Protein AF-A0A932KFH1-F1 (afdb_monomer)

Radius of gyration: 17.83 Å; Cα contacts (8 Å, |Δi|>4): 98; chains: 1; bounding box: 40×26×57 Å

Nearest PDB structures (foldseek):
  6wm4-assembly1_1  TM=3.499E-01  e=3.433E+00  Homo sapiens
  6wm3-assembly1_3  TM=3.187E-01  e=2.826E+00  Homo sapiens
  8to0-assembly1_C  TM=3.642E-01  e=6.779E+00  Mus musculus
  6jx6-assembly1_A  TM=3.052E-01  e=6.151E+00  Homo sapiens

Secondary structure (DSSP, 8-state):
-HHHHHHHHHHHHHHHHHHHHHHHHHHHHHHHHHHHH-TTS-PPPHHHHHHHHTTS-HHHHHHHHHHHS---HHHHHHHHHHHHHHHIIIIITT-SHHHHHHTTSHHHHHHHHHHHHHHHT---TTSSSHHHHIIIIITTS---

pLDDT: mean 75.02, std 14.37, range [33.5, 91.25]

Structure (mmCIF, N/CA/C/O backbone):
data_AF-A0A932KFH1-F1
#
_entry.id   AF-A0A932KFH1-F1
#
loop_
_atom_site.group_PDB
_atom_site.id
_atom_site.type_symbol
_atom_site.label_atom_id
_atom_site.label_alt_id
_atom_site.label_comp_id
_atom_site.label_asym_id
_atom_site.label_entity_id
_atom_site.label_seq_id
_atom_site.pdbx_PDB_ins_code
_atom_site.Cartn_x
_atom_site.Cartn_y
_atom_site.Cartn_z
_atom_site.occupancy
_atom_site.B_iso_or_equiv
_atom_site.auth_seq_id
_atom_site.auth_comp_id
_atom_site.auth_asym_id
_atom_site.auth_atom_id
_atom_site.pdbx_PDB_model_num
ATOM 1 N N . MET A 1 1 ? 19.194 5.021 -21.184 1.00 59.53 1 MET A N 1
ATOM 2 C CA . MET A 1 1 ? 19.216 3.858 -20.276 1.00 59.53 1 MET A CA 1
ATOM 3 C C . MET A 1 1 ? 19.275 4.288 -18.815 1.00 59.53 1 MET A C 1
ATOM 5 O O . MET A 1 1 ? 18.291 4.067 -18.127 1.00 59.53 1 MET A O 1
ATOM 9 N N . ASP A 1 2 ? 20.322 4.982 -18.345 1.00 77.69 2 ASP A N 1
ATOM 10 C CA . ASP A 1 2 ? 20.390 5.441 -16.936 1.00 77.69 2 ASP A CA 1
ATOM 11 C C . ASP A 1 2 ? 19.207 6.319 -16.511 1.00 77.69 2 ASP A C 1
ATOM 13 O O . ASP A 1 2 ? 18.596 6.087 -15.471 1.00 77.69 2 ASP A O 1
ATOM 17 N N . LYS A 1 3 ? 18.826 7.292 -17.346 1.00 83.94 3 LYS A N 1
ATOM 18 C CA . LYS A 1 3 ? 17.675 8.166 -17.078 1.00 83.94 3 LYS A CA 1
ATOM 19 C C . LYS A 1 3 ? 16.348 7.398 -17.030 1.00 83.94 3 LYS A C 1
ATOM 21 O O . LYS A 1 3 ? 15.490 7.706 -16.210 1.00 83.94 3 LYS A O 1
ATOM 26 N N . ASP A 1 4 ? 16.188 6.385 -17.875 1.00 83.69 4 ASP A N 1
ATOM 27 C CA . ASP A 1 4 ? 14.949 5.606 -17.980 1.00 83.69 4 ASP A CA 1
ATOM 28 C C . ASP A 1 4 ? 14.768 4.709 -16.748 1.00 83.69 4 ASP A C 1
ATOM 30 O O . ASP A 1 4 ? 13.684 4.643 -16.167 1.00 83.69 4 ASP A O 1
ATOM 34 N N . ILE A 1 5 ? 15.857 4.091 -16.282 1.00 85.12 5 ILE A N 1
ATOM 35 C CA . ILE A 1 5 ? 15.880 3.313 -15.037 1.00 85.12 5 ILE A CA 1
ATOM 36 C C . ILE A 1 5 ? 15.633 4.223 -13.826 1.00 85.12 5 ILE A C 1
ATOM 38 O O . ILE A 1 5 ? 14.877 3.854 -12.929 1.00 85.12 5 ILE A O 1
ATOM 42 N N . GLN A 1 6 ? 16.201 5.435 -13.803 1.00 89.12 6 GLN A N 1
ATOM 43 C CA . GLN A 1 6 ? 15.903 6.420 -12.756 1.00 89.12 6 GLN A CA 1
ATOM 44 C C . GLN A 1 6 ? 14.416 6.789 -12.729 1.00 89.12 6 GLN A C 1
ATOM 46 O O . GLN A 1 6 ? 13.826 6.844 -11.654 1.00 89.12 6 GLN A O 1
ATOM 51 N N . MET A 1 7 ? 13.791 6.990 -13.893 1.00 89.44 7 MET A N 1
ATOM 52 C CA . MET A 1 7 ? 12.354 7.263 -13.980 1.00 89.44 7 MET A CA 1
ATOM 53 C C . MET A 1 7 ? 11.511 6.080 -13.493 1.00 89.44 7 MET A C 1
ATOM 55 O O . MET A 1 7 ? 10.542 6.286 -12.763 1.00 89.44 7 MET A O 1
ATOM 59 N N . LEU A 1 8 ? 11.889 4.847 -13.843 1.00 89.19 8 LEU A N 1
ATOM 60 C CA . LEU A 1 8 ? 11.233 3.642 -13.334 1.00 89.19 8 LEU A CA 1
ATOM 61 C C . LEU A 1 8 ? 11.326 3.551 -11.807 1.00 89.19 8 LEU A C 1
ATOM 63 O O . LEU A 1 8 ? 10.313 3.336 -11.143 1.00 89.19 8 LEU A O 1
ATOM 67 N N . ASN A 1 9 ? 12.521 3.759 -11.253 1.00 89.50 9 ASN A N 1
ATOM 68 C CA . ASN A 1 9 ? 12.751 3.732 -9.811 1.00 89.50 9 ASN A CA 1
ATOM 69 C C . ASN A 1 9 ? 12.006 4.858 -9.089 1.00 89.50 9 ASN A C 1
ATOM 71 O O . ASN A 1 9 ? 11.464 4.624 -8.013 1.00 89.50 9 ASN A O 1
ATOM 75 N N . ALA A 1 10 ? 11.933 6.053 -9.677 1.00 91.06 10 ALA A N 1
ATOM 76 C CA . ALA A 1 10 ? 11.178 7.169 -9.118 1.00 91.06 10 ALA A CA 1
ATOM 77 C C . ALA A 1 10 ? 9.675 6.856 -9.050 1.00 91.06 10 ALA A C 1
ATOM 79 O O . ALA A 1 10 ? 9.044 7.068 -8.017 1.00 91.06 10 ALA A O 1
ATOM 80 N N . GLU A 1 11 ? 9.102 6.300 -10.120 1.00 89.94 11 GLU A N 1
ATOM 81 C CA . GLU A 1 11 ? 7.684 5.923 -10.151 1.00 89.94 11 GLU A CA 1
ATOM 82 C C . GLU A 1 11 ? 7.378 4.756 -9.208 1.00 89.94 11 GLU A C 1
ATOM 84 O O . GLU A 1 11 ? 6.357 4.770 -8.518 1.00 89.94 11 GLU A O 1
ATOM 89 N N . PHE A 1 12 ? 8.269 3.765 -9.131 1.00 90.12 12 PHE A N 1
ATOM 90 C CA . PHE A 1 12 ? 8.141 2.671 -8.174 1.00 90.12 12 PHE A CA 1
ATOM 91 C C . PHE A 1 12 ? 8.244 3.167 -6.728 1.00 90.12 12 PHE A C 1
ATOM 93 O O . PHE A 1 12 ? 7.393 2.834 -5.906 1.00 90.12 12 PHE A O 1
ATOM 100 N N . GLY A 1 13 ? 9.234 4.011 -6.429 1.00 88.88 13 GLY A N 1
ATOM 101 C CA . GLY A 1 13 ? 9.420 4.623 -5.116 1.00 88.88 13 GLY A CA 1
ATOM 102 C C . GLY A 1 13 ? 8.210 5.447 -4.686 1.00 88.88 13 GLY A C 1
ATOM 103 O O . GLY A 1 13 ? 7.758 5.311 -3.554 1.00 88.88 13 GLY A O 1
ATOM 104 N N . ALA A 1 14 ? 7.616 6.219 -5.600 1.00 87.56 14 ALA A N 1
ATOM 105 C CA . ALA A 1 14 ? 6.372 6.938 -5.335 1.00 87.56 14 ALA A CA 1
ATOM 106 C C . ALA A 1 14 ? 5.209 5.983 -5.007 1.00 87.56 14 ALA A C 1
ATOM 108 O O . ALA A 1 14 ? 4.457 6.227 -4.070 1.00 87.56 14 ALA A O 1
ATOM 109 N N . ALA A 1 15 ? 5.080 4.865 -5.728 1.00 86.19 15 ALA A N 1
ATOM 110 C CA . ALA A 1 15 ? 4.044 3.867 -5.458 1.00 86.19 15 ALA A CA 1
ATOM 111 C C . ALA A 1 15 ? 4.213 3.186 -4.087 1.00 86.19 15 ALA A C 1
ATOM 113 O O . ALA A 1 15 ? 3.231 2.935 -3.389 1.00 86.19 15 ALA A O 1
ATOM 114 N N . VAL A 1 16 ? 5.458 2.883 -3.703 1.00 86.94 16 VAL A N 1
ATOM 115 C CA . VAL A 1 16 ? 5.791 2.321 -2.385 1.00 86.94 16 VAL A CA 1
ATOM 116 C C . VAL A 1 16 ? 5.546 3.348 -1.282 1.00 86.94 16 VAL A C 1
ATOM 118 O O . VAL A 1 16 ? 4.984 3.001 -0.247 1.00 86.94 16 VAL A O 1
ATOM 121 N N . TYR A 1 17 ? 5.902 4.612 -1.512 1.00 86.38 17 TYR A N 1
ATOM 122 C CA . TYR A 1 17 ? 5.627 5.700 -0.578 1.00 86.38 17 TYR A CA 1
ATOM 123 C C . TY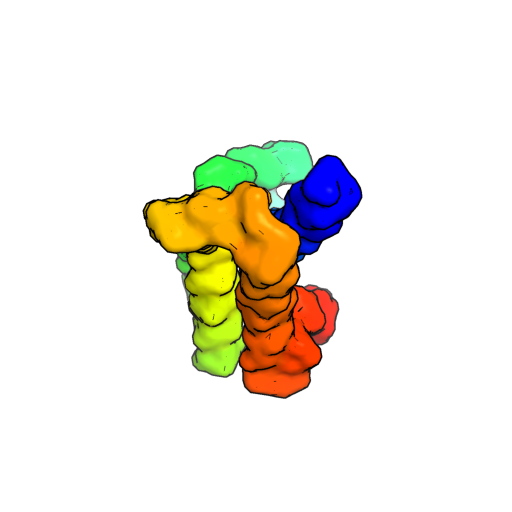R A 1 17 ? 4.128 5.846 -0.302 1.00 86.38 17 TYR A C 1
ATOM 125 O O . TYR A 1 17 ? 3.731 5.876 0.861 1.00 86.38 17 TYR A O 1
ATOM 133 N N . ASP A 1 18 ? 3.285 5.847 -1.342 1.00 83.06 18 ASP A N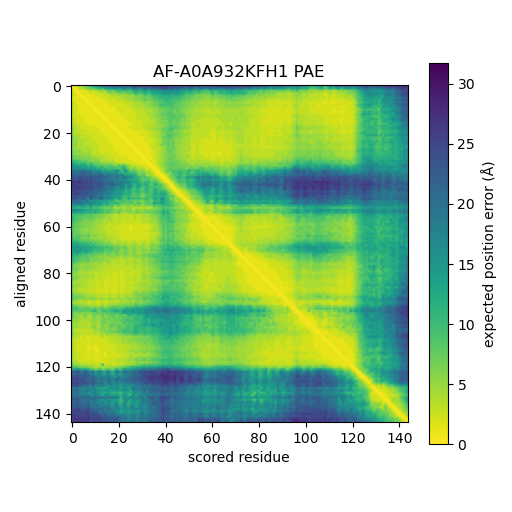 1
ATOM 134 C CA . ASP A 1 18 ? 1.830 5.921 -1.169 1.00 83.06 18 ASP A CA 1
ATOM 135 C C . ASP A 1 18 ? 1.329 4.775 -0.262 1.00 83.06 18 ASP A C 1
ATOM 137 O O . ASP A 1 18 ? 0.464 4.966 0.595 1.00 83.06 18 ASP A O 1
ATOM 141 N N . ALA A 1 19 ? 1.877 3.566 -0.439 1.00 82.56 19 ALA A N 1
ATOM 142 C CA . ALA A 1 19 ? 1.506 2.400 0.357 1.00 82.56 19 ALA A CA 1
ATOM 143 C C . ALA A 1 19 ? 1.960 2.518 1.819 1.00 82.56 19 ALA A C 1
ATOM 145 O O . ALA A 1 19 ? 1.220 2.129 2.722 1.00 82.56 19 ALA A O 1
ATOM 146 N N . GLN A 1 20 ? 3.140 3.092 2.057 1.00 84.00 20 GLN A N 1
ATOM 147 C CA . GLN A 1 20 ? 3.639 3.355 3.405 1.00 84.00 20 GLN A CA 1
ATOM 148 C C . GLN A 1 20 ? 2.780 4.401 4.127 1.00 84.00 20 GLN A C 1
ATOM 150 O O . GLN A 1 20 ? 2.478 4.248 5.307 1.00 84.00 20 GLN A O 1
ATOM 155 N N . VAL A 1 21 ? 2.346 5.450 3.420 1.00 84.56 21 VAL A N 1
ATOM 156 C CA . VAL A 1 21 ? 1.446 6.474 3.976 1.00 84.56 21 VAL A CA 1
ATOM 157 C C . VAL A 1 21 ? 0.126 5.851 4.436 1.00 84.56 21 VAL A C 1
ATOM 159 O O . VAL A 1 21 ? -0.381 6.206 5.501 1.00 84.56 21 VAL A O 1
ATOM 162 N N . LEU A 1 22 ? -0.418 4.899 3.673 1.00 81.56 22 LEU A N 1
ATOM 163 C CA . LEU A 1 22 ? -1.609 4.140 4.062 1.00 81.56 22 LEU A CA 1
ATOM 164 C C . LEU A 1 22 ? -1.388 3.331 5.349 1.00 81.56 22 LEU A C 1
ATOM 166 O O . LEU A 1 22 ? -2.239 3.374 6.237 1.00 81.56 22 LEU A O 1
ATOM 170 N N . GLU A 1 23 ? -0.265 2.617 5.455 1.00 83.94 23 GLU A N 1
ATOM 171 C CA . GLU A 1 23 ? 0.103 1.854 6.658 1.00 83.94 23 GLU A CA 1
ATOM 172 C C . GLU A 1 23 ? 0.166 2.771 7.884 1.00 83.94 23 GLU A C 1
ATOM 174 O O . GLU A 1 23 ? -0.616 2.594 8.818 1.00 83.94 23 GLU A O 1
ATOM 179 N N . LEU A 1 24 ? 0.972 3.834 7.812 1.00 83.88 24 LEU A N 1
ATOM 180 C CA . LEU A 1 24 ? 1.128 4.820 8.886 1.00 83.88 24 LEU A CA 1
ATOM 181 C C . LEU A 1 24 ? -0.199 5.486 9.281 1.00 83.88 24 LEU A C 1
ATOM 183 O O . LEU A 1 24 ? -0.450 5.737 10.460 1.00 83.88 24 LEU A O 1
ATOM 187 N N . SER A 1 25 ? -1.076 5.758 8.311 1.00 83.56 25 SER A N 1
ATOM 188 C CA . SER A 1 25 ? -2.393 6.349 8.583 1.00 83.56 25 SER A CA 1
ATOM 189 C C . SER A 1 25 ? -3.276 5.409 9.404 1.00 83.56 25 SER A C 1
ATOM 191 O O . SER A 1 25 ? -3.961 5.852 10.326 1.00 83.56 25 SER A O 1
ATOM 193 N N . ILE A 1 26 ? -3.263 4.107 9.102 1.00 84.69 26 ILE A N 1
ATOM 194 C CA . ILE A 1 26 ? -4.040 3.117 9.858 1.00 84.69 26 ILE A CA 1
ATOM 195 C C . ILE A 1 26 ? -3.445 2.919 11.253 1.00 84.69 26 ILE A C 1
ATOM 197 O O . ILE A 1 26 ? -4.204 2.847 12.218 1.00 84.69 26 ILE A O 1
ATOM 201 N N . GLU A 1 27 ? -2.118 2.876 11.385 1.00 84.19 27 GLU A N 1
ATOM 202 C CA . GLU A 1 27 ? -1.444 2.805 12.689 1.00 84.19 27 GLU A CA 1
ATOM 203 C C . GLU A 1 27 ? -1.831 3.979 13.589 1.00 84.19 27 GLU A C 1
ATOM 205 O O . GLU A 1 27 ? -2.176 3.783 14.758 1.00 84.19 27 GLU A O 1
ATOM 210 N N . LEU A 1 28 ? -1.845 5.193 13.033 1.00 82.19 28 LEU A N 1
ATOM 211 C CA . LEU A 1 28 ? -2.264 6.388 13.754 1.00 82.19 28 LEU A CA 1
ATOM 212 C C . LEU A 1 28 ? -3.721 6.277 14.219 1.00 82.19 28 LEU A C 1
ATOM 214 O O . LEU A 1 28 ? -4.009 6.527 15.387 1.00 82.19 28 LEU A O 1
ATOM 218 N N . ILE A 1 29 ? -4.636 5.860 13.338 1.00 83.62 29 ILE A N 1
ATOM 219 C CA . ILE A 1 29 ? -6.054 5.687 13.688 1.00 83.62 29 ILE A CA 1
ATOM 220 C C . ILE A 1 29 ? -6.218 4.639 14.794 1.00 83.62 29 ILE A C 1
ATOM 222 O O . ILE A 1 29 ? -6.920 4.885 15.772 1.00 83.62 29 ILE A O 1
ATOM 226 N N . LEU A 1 30 ? -5.557 3.485 1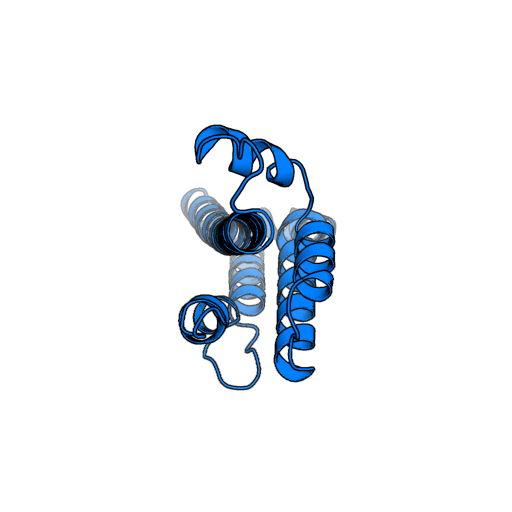4.673 1.00 81.69 30 LEU A N 1
ATOM 227 C CA . LEU A 1 30 ? -5.596 2.428 15.685 1.00 81.69 30 LEU A CA 1
ATOM 228 C C . LEU A 1 30 ? -5.084 2.922 17.040 1.00 81.69 30 LEU A C 1
ATOM 230 O O . LEU A 1 30 ? -5.708 2.634 18.062 1.00 81.69 30 LEU A O 1
ATOM 234 N N . SER A 1 31 ? -4.001 3.698 17.036 1.00 78.44 31 SER A N 1
ATOM 235 C CA . SER A 1 31 ? -3.411 4.284 18.243 1.00 78.44 31 SER A CA 1
ATOM 236 C C . SER A 1 31 ? -4.352 5.295 18.904 1.00 78.44 31 SER A C 1
ATOM 238 O O . SER A 1 31 ? -4.537 5.281 20.121 1.00 78.44 31 SER A O 1
ATOM 240 N N . LEU A 1 32 ? -5.005 6.148 18.108 1.00 78.44 32 LEU A N 1
ATOM 241 C CA . LEU A 1 32 ? -6.001 7.095 18.611 1.00 78.44 32 LEU A CA 1
ATOM 242 C C . LEU A 1 32 ? -7.213 6.375 19.213 1.00 78.44 32 LEU A C 1
ATOM 244 O O . LEU A 1 32 ? -7.651 6.756 20.295 1.00 78.44 32 LEU A O 1
ATOM 248 N N . LEU A 1 33 ? -7.708 5.321 18.553 1.00 80.31 33 LEU A N 1
ATOM 249 C CA . LEU A 1 33 ? -8.832 4.513 19.036 1.00 80.31 33 LEU A CA 1
ATOM 250 C C . LEU A 1 33 ? -8.522 3.812 20.361 1.00 80.31 33 LEU A C 1
ATOM 252 O O . LEU A 1 33 ? -9.370 3.774 21.247 1.00 80.31 33 LEU A O 1
ATOM 256 N N . ASP A 1 34 ? -7.315 3.271 20.530 1.00 77.62 34 ASP A N 1
ATOM 257 C CA . ASP A 1 34 ? -6.936 2.651 21.804 1.00 77.62 34 ASP A CA 1
ATOM 258 C C . ASP A 1 34 ? -6.916 3.662 22.945 1.00 77.62 34 ASP A C 1
ATOM 260 O O . ASP A 1 34 ? -7.381 3.354 24.042 1.00 77.62 34 ASP A O 1
ATOM 264 N N . LYS A 1 35 ? -6.439 4.884 22.683 1.00 71.12 35 LYS A N 1
ATOM 265 C CA . LYS A 1 35 ? -6.444 5.958 23.678 1.00 71.12 35 LYS A CA 1
ATOM 266 C C . LYS A 1 35 ? -7.865 6.358 24.088 1.00 71.12 35 LYS A C 1
ATOM 268 O O . LYS A 1 35 ? -8.092 6.614 25.268 1.00 71.12 35 LYS A O 1
ATOM 273 N N . THR A 1 36 ? -8.818 6.415 23.155 1.00 71.06 36 THR A N 1
ATOM 274 C CA . THR A 1 36 ? -10.224 6.712 23.484 1.00 71.06 36 THR A CA 1
ATOM 275 C C . THR A 1 36 ? -10.920 5.556 24.195 1.00 71.06 36 THR A C 1
ATOM 277 O O . THR A 1 36 ? -11.701 5.801 25.110 1.00 71.06 36 THR A O 1
ATOM 280 N N . ILE A 1 37 ? -10.636 4.306 23.819 1.00 70.88 37 ILE A N 1
ATOM 281 C CA . ILE A 1 37 ? -11.259 3.120 24.429 1.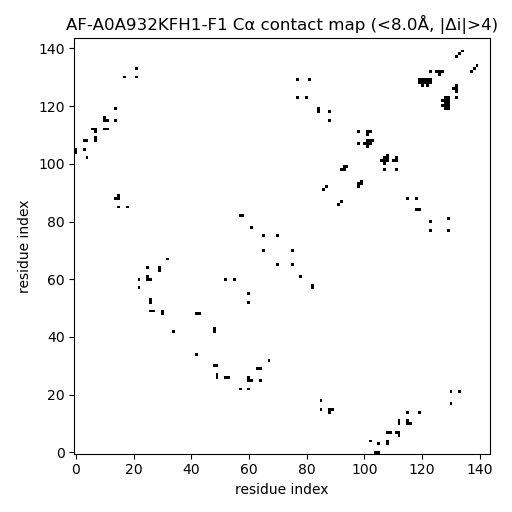00 70.88 37 ILE A CA 1
ATOM 282 C C . ILE A 1 37 ? -10.678 2.833 25.824 1.00 70.88 37 ILE A C 1
ATOM 284 O O . ILE A 1 37 ? -11.389 2.329 26.693 1.00 70.88 37 ILE A O 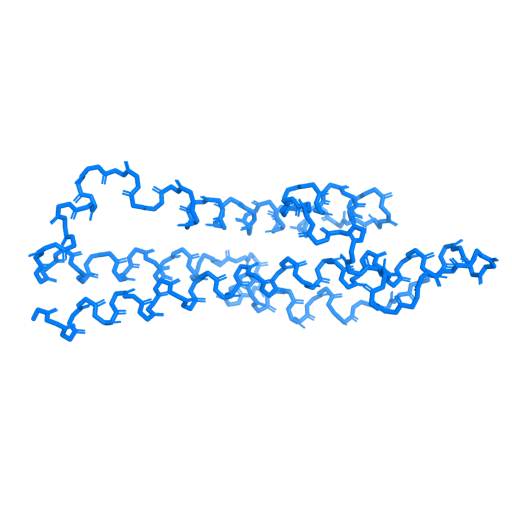1
ATOM 288 N N . ARG A 1 38 ? -9.400 3.155 26.064 1.00 67.44 38 ARG A N 1
ATOM 289 C CA . ARG A 1 38 ? -8.687 2.859 27.318 1.00 67.44 38 ARG A CA 1
ATOM 290 C C . ARG A 1 38 ? -8.036 4.109 27.924 1.00 67.44 38 ARG A C 1
ATOM 292 O O . ARG A 1 38 ? -6.814 4.170 28.049 1.00 67.44 38 ARG A O 1
ATOM 299 N N . PRO A 1 39 ? -8.831 5.102 28.357 1.00 61.28 39 PRO A N 1
ATOM 300 C CA . PRO A 1 39 ? -8.309 6.399 28.792 1.00 61.28 39 PRO A CA 1
ATOM 301 C C . PRO A 1 39 ? -7.458 6.341 30.074 1.00 61.28 39 PRO A C 1
ATOM 303 O O . PRO A 1 39 ? -6.668 7.251 30.309 1.00 61.28 39 PRO A O 1
ATOM 306 N N . ASN A 1 40 ? -7.609 5.287 30.887 1.00 59.50 40 ASN A N 1
ATOM 307 C CA . ASN A 1 40 ? -6.946 5.130 32.189 1.00 59.50 40 ASN A CA 1
ATOM 308 C C . ASN A 1 40 ? -5.810 4.094 32.199 1.00 59.50 40 ASN A C 1
ATOM 310 O O . ASN A 1 40 ? -5.172 3.909 33.236 1.00 59.50 40 ASN A O 1
ATOM 314 N N . GLU A 1 41 ? -5.564 3.389 31.091 1.00 61.44 41 GLU A N 1
ATOM 315 C CA . GLU A 1 41 ? -4.354 2.571 30.996 1.00 61.44 41 GLU A CA 1
ATOM 316 C C . GLU A 1 41 ? -3.155 3.500 30.789 1.00 61.44 41 GLU A C 1
ATOM 318 O O . GLU A 1 41 ? -3.280 4.552 30.167 1.00 61.44 41 GLU A O 1
ATOM 323 N N . SER A 1 42 ? -1.992 3.133 31.337 1.00 54.09 42 SER A N 1
ATOM 324 C CA . SER A 1 42 ? -0.711 3.784 31.048 1.00 54.09 42 SER A CA 1
ATOM 325 C C . SER A 1 42 ? -0.409 3.581 29.572 1.00 54.09 42 SER A C 1
ATOM 327 O O . SER A 1 42 ? 0.290 2.647 29.176 1.00 54.09 42 SER A O 1
ATOM 329 N N . VAL A 1 43 ? -0.996 4.422 28.742 1.00 54.41 43 VAL A N 1
ATOM 330 C CA . VAL A 1 43 ? -0.788 4.337 27.324 1.00 54.41 43 VAL A CA 1
ATOM 331 C C . VAL A 1 43 ? 0.654 4.757 27.049 1.00 54.41 43 VAL A C 1
ATOM 333 O O . VAL A 1 43 ? 1.047 5.836 27.509 1.00 54.41 43 VAL A O 1
ATOM 336 N N . PRO A 1 44 ? 1.471 3.940 26.356 1.00 53.97 44 PRO A N 1
ATOM 337 C CA . PRO A 1 44 ? 2.776 4.400 25.919 1.00 53.97 44 PRO A CA 1
ATOM 338 C C . PRO A 1 44 ? 2.604 5.751 25.216 1.00 53.97 44 PRO A C 1
ATOM 340 O O . PRO A 1 44 ? 1.605 5.971 24.524 1.00 53.97 44 PRO A O 1
ATOM 343 N N . GLY A 1 45 ? 3.546 6.678 25.406 1.00 55.12 45 GLY A N 1
ATOM 344 C CA . GLY A 1 45 ? 3.553 7.920 24.628 1.00 55.12 45 GLY A CA 1
ATOM 345 C C . GLY A 1 45 ? 3.490 7.617 23.124 1.00 55.12 45 GLY A C 1
ATOM 346 O O . GLY A 1 45 ? 3.648 6.468 22.717 1.00 55.12 45 GLY A O 1
ATOM 347 N N . ILE A 1 46 ? 3.290 8.633 22.279 1.00 53.38 46 ILE A N 1
ATOM 348 C CA . ILE A 1 46 ? 3.189 8.466 20.810 1.00 53.38 46 ILE A CA 1
ATOM 349 C C . ILE A 1 46 ? 4.272 7.508 20.263 1.00 53.38 46 ILE A C 1
ATOM 351 O O . ILE A 1 46 ? 3.980 6.645 19.441 1.00 53.38 46 ILE A O 1
ATOM 355 N N . GLU A 1 47 ? 5.488 7.586 20.807 1.00 55.22 47 GLU A N 1
ATOM 356 C CA . GLU A 1 47 ? 6.636 6.727 20.489 1.00 55.22 47 GLU A CA 1
ATOM 357 C C . GLU A 1 47 ? 6.420 5.225 20.767 1.00 55.22 47 GLU A C 1
ATOM 359 O O . GLU A 1 47 ? 6.834 4.386 19.971 1.00 55.22 47 GLU A O 1
ATOM 364 N N . GLY A 1 48 ? 5.747 4.858 21.860 1.00 58.41 48 GLY A N 1
ATOM 365 C CA . GLY A 1 48 ? 5.470 3.459 22.203 1.00 58.41 48 GLY A CA 1
ATOM 366 C C . GLY A 1 48 ? 4.172 2.912 21.605 1.00 58.41 48 GLY A C 1
ATOM 367 O O . GLY A 1 48 ? 3.870 1.737 21.774 1.00 58.41 48 GLY A O 1
ATOM 368 N N . PHE A 1 49 ? 3.390 3.749 20.924 1.00 60.56 49 PHE A N 1
ATOM 369 C CA . PHE A 1 49 ? 2.186 3.320 20.217 1.00 60.56 49 PHE A CA 1
ATOM 370 C C . PHE A 1 49 ? 2.481 2.845 18.807 1.00 60.56 49 PHE A C 1
ATOM 372 O O . PHE A 1 49 ? 1.997 1.789 18.397 1.00 60.56 49 PHE A O 1
ATOM 379 N N . PHE A 1 50 ? 3.327 3.594 18.093 1.00 61.16 50 PHE A N 1
ATOM 380 C CA . PHE A 1 50 ? 3.835 3.146 16.804 1.00 61.16 50 PHE A CA 1
ATOM 381 C C . PHE A 1 50 ? 4.538 1.795 16.954 1.00 61.16 50 PHE A C 1
ATOM 383 O O . PHE A 1 50 ? 4.324 0.926 16.123 1.00 61.16 50 PHE A O 1
ATOM 390 N N . SER A 1 51 ? 5.250 1.531 18.056 1.00 64.69 51 SER A N 1
ATOM 391 C CA . SER A 1 51 ? 5.912 0.233 18.260 1.00 64.69 51 SER A CA 1
ATOM 392 C C . SER A 1 51 ? 4.958 -0.968 18.382 1.00 64.69 51 SER A C 1
ATOM 394 O O . SER A 1 51 ? 5.351 -2.082 18.048 1.00 64.69 51 SER A O 1
ATOM 396 N N . VAL A 1 52 ? 3.696 -0.780 18.798 1.00 72.81 52 VAL A N 1
ATOM 397 C CA . VAL A 1 52 ? 2.703 -1.875 18.872 1.00 72.81 52 VAL A CA 1
ATOM 398 C C . VAL A 1 52 ? 2.257 -2.325 17.476 1.00 72.81 52 VAL A C 1
ATOM 400 O O . VAL A 1 52 ? 1.904 -3.495 17.276 1.00 72.81 52 VAL A O 1
ATOM 403 N N . TYR A 1 53 ? 2.262 -1.403 16.511 1.00 77.69 53 TYR A N 1
ATOM 404 C CA . TYR A 1 53 ? 1.727 -1.619 15.168 1.00 77.69 53 TYR A CA 1
ATOM 405 C C . TYR A 1 53 ? 2.783 -1.658 14.060 1.00 77.69 53 TYR A C 1
ATOM 407 O O . TYR A 1 53 ? 2.516 -2.303 13.052 1.00 77.69 53 TYR A O 1
ATOM 415 N N . ALA A 1 54 ? 3.969 -1.085 14.280 1.00 71.00 54 ALA A N 1
ATOM 416 C CA . ALA A 1 54 ? 5.018 -0.876 13.276 1.00 71.00 54 ALA A CA 1
ATOM 417 C C . ALA A 1 54 ? 5.467 -2.157 12.560 1.00 71.00 54 ALA A C 1
ATOM 419 O O . ALA A 1 54 ? 5.785 -2.131 11.375 1.00 71.00 54 ALA A O 1
ATOM 420 N N . ASP A 1 55 ? 5.470 -3.294 13.261 1.00 76.75 55 ASP A N 1
ATOM 421 C CA . ASP A 1 55 ? 5.892 -4.575 12.681 1.00 76.75 55 ASP A CA 1
ATOM 422 C C . ASP A 1 55 ? 4.735 -5.355 12.033 1.00 76.75 55 ASP A C 1
ATOM 424 O O . ASP A 1 55 ? 4.924 -6.463 11.516 1.00 76.75 55 ASP A O 1
ATOM 428 N N . LYS A 1 56 ? 3.504 -4.828 12.070 1.00 80.81 56 LYS A N 1
ATOM 429 C CA . LYS A 1 56 ? 2.340 -5.533 11.533 1.00 80.81 56 LYS A CA 1
ATOM 430 C C . LYS A 1 56 ? 2.178 -5.240 10.042 1.00 80.81 56 LYS A C 1
ATOM 432 O O . LYS A 1 56 ? 2.074 -4.087 9.641 1.00 80.81 56 LYS A O 1
ATOM 437 N N . PRO A 1 57 ? 2.033 -6.270 9.190 1.00 82.69 57 PRO A N 1
ATOM 438 C CA . PRO A 1 57 ? 1.716 -6.050 7.788 1.00 82.69 57 PRO A CA 1
ATOM 439 C C . PRO A 1 57 ? 0.350 -5.366 7.641 1.00 82.69 57 PRO A C 1
ATOM 441 O O . PRO A 1 57 ? -0.587 -5.672 8.382 1.00 82.69 57 PRO A O 1
ATOM 444 N N . LEU A 1 58 ? 0.198 -4.534 6.604 1.00 81.69 58 LEU A N 1
ATOM 445 C CA . LEU A 1 58 ? -1.028 -3.781 6.302 1.00 81.69 58 LEU A CA 1
ATOM 446 C C . LEU A 1 58 ? -2.321 -4.608 6.408 1.00 81.69 58 LEU A C 1
ATOM 448 O O . LEU A 1 58 ? -3.337 -4.123 6.896 1.00 81.69 58 LEU A O 1
ATOM 452 N N . GLY A 1 59 ? -2.301 -5.876 5.988 1.00 83.50 59 GLY A N 1
ATOM 453 C CA . GLY A 1 59 ? -3.470 -6.755 6.085 1.00 83.50 59 GLY A CA 1
ATOM 454 C C . GLY A 1 59 ? -3.925 -7.014 7.526 1.00 83.50 59 GLY A C 1
ATOM 455 O O . GLY A 1 59 ? -5.126 -7.041 7.793 1.00 83.50 59 GLY A O 1
ATOM 456 N N . GLN A 1 60 ? -2.982 -7.152 8.462 1.00 87.44 60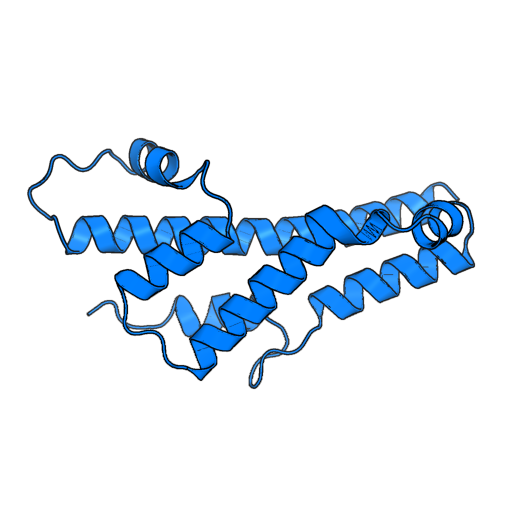 GLN A N 1
ATOM 457 C CA . GLN A 1 60 ? -3.291 -7.271 9.888 1.00 87.44 60 GLN A CA 1
ATOM 458 C C . GLN A 1 60 ? -3.806 -5.945 10.454 1.00 87.44 60 GLN A C 1
ATOM 460 O O . GLN A 1 60 ? -4.788 -5.955 11.191 1.00 87.44 60 GLN A O 1
ATOM 465 N N . LEU A 1 61 ? -3.205 -4.815 10.065 1.00 87.06 61 LEU A N 1
ATOM 466 C CA . LEU A 1 61 ? -3.659 -3.479 10.470 1.00 87.06 61 LEU A CA 1
ATOM 467 C C . LEU A 1 61 ? -5.109 -3.213 10.031 1.00 87.06 61 LEU A C 1
ATOM 469 O O . LEU A 1 61 ? -5.939 -2.801 10.838 1.00 87.06 61 LEU A O 1
ATOM 473 N N . VAL A 1 62 ? -5.453 -3.538 8.781 1.00 84.88 62 VAL A N 1
ATOM 474 C CA . VAL A 1 62 ? -6.831 -3.441 8.266 1.00 84.88 62 VAL A CA 1
ATOM 475 C C . VAL A 1 62 ? -7.785 -4.356 9.038 1.00 84.88 62 VAL A C 1
ATOM 477 O O . VAL A 1 62 ? -8.915 -3.960 9.327 1.00 84.88 62 VAL A O 1
ATOM 480 N N . GLY A 1 63 ? -7.353 -5.573 9.381 1.00 86.69 63 GLY A N 1
ATOM 481 C CA . GLY A 1 63 ? -8.142 -6.500 10.194 1.00 86.69 63 GLY A CA 1
ATOM 482 C C . GLY A 1 63 ? -8.456 -5.936 11.581 1.00 86.69 63 GLY A C 1
ATOM 483 O O . GLY A 1 63 ? -9.614 -5.945 11.994 1.00 86.69 63 GLY A O 1
ATOM 484 N N . LEU A 1 64 ? -7.448 -5.382 12.259 1.00 86.25 64 LEU A N 1
ATOM 485 C CA . LEU A 1 64 ? -7.604 -4.724 13.559 1.00 86.25 64 LEU A CA 1
ATOM 486 C C . LEU A 1 64 ? -8.524 -3.504 13.470 1.00 86.25 64 LEU A C 1
ATOM 488 O O . LEU A 1 64 ? -9.386 -3.320 14.326 1.00 86.25 64 LEU A O 1
ATOM 492 N N . LEU A 1 65 ? -8.396 -2.701 12.412 1.00 85.12 65 LEU A N 1
ATOM 493 C CA . LEU A 1 65 ? -9.240 -1.525 12.212 1.00 85.12 65 LEU A CA 1
ATOM 494 C C . LEU A 1 65 ? -10.716 -1.925 12.092 1.00 85.12 65 LEU A C 1
ATOM 496 O O . LEU A 1 65 ? -11.562 -1.377 12.793 1.00 85.12 65 LEU A O 1
ATOM 500 N N . LYS A 1 66 ? -11.019 -2.946 11.280 1.00 83.75 66 LYS A N 1
ATOM 501 C CA . LYS A 1 66 ? -12.383 -3.475 11.107 1.00 83.75 66 LYS A CA 1
ATOM 502 C C . LYS A 1 66 ? -12.990 -4.059 12.388 1.00 83.75 66 LYS A C 1
ATOM 504 O O . LYS A 1 66 ? -14.207 -4.139 12.485 1.00 83.75 66 LYS A O 1
ATOM 509 N N . GLN A 1 67 ? -12.170 -4.470 13.357 1.00 85.31 67 GLN A N 1
ATOM 510 C CA . GLN A 1 67 ? -12.647 -4.936 14.665 1.00 85.31 67 GLN A CA 1
ATOM 511 C C . GLN A 1 67 ? -12.997 -3.784 15.617 1.00 85.31 67 GLN A C 1
ATOM 513 O O . GLN A 1 67 ? -13.770 -3.988 16.549 1.00 85.31 67 GLN A O 1
ATOM 518 N N . ARG A 1 68 ? -12.422 -2.591 15.412 1.00 81.31 68 ARG A N 1
ATOM 519 C CA . ARG A 1 68 ? -12.573 -1.439 16.318 1.00 81.31 68 ARG A CA 1
ATOM 520 C C . ARG A 1 68 ? -13.585 -0.409 15.844 1.00 81.31 68 ARG A C 1
ATOM 522 O O . ARG A 1 68 ? -14.145 0.303 16.670 1.00 81.31 68 ARG A O 1
ATOM 529 N N . ILE A 1 69 ? -13.814 -0.320 14.537 1.00 80.75 69 ILE A N 1
ATOM 530 C CA . ILE A 1 69 ? -14.773 0.617 13.950 1.00 80.75 69 ILE A CA 1
ATOM 531 C C . ILE A 1 69 ? -15.749 -0.098 13.023 1.00 80.75 69 ILE A C 1
ATOM 533 O O . ILE A 1 69 ? -15.404 -1.059 12.337 1.00 80.75 69 ILE A O 1
ATOM 537 N N . SER A 1 70 ? -16.975 0.422 12.958 1.00 79.75 70 SER A N 1
ATOM 538 C CA . SER A 1 70 ? -17.940 0.011 11.942 1.00 79.75 70 SER A CA 1
ATOM 539 C C . SER A 1 70 ? -17.526 0.599 10.594 1.00 79.75 70 SER A C 1
ATOM 541 O O . SER A 1 70 ? -17.791 1.764 10.307 1.00 79.75 70 SER A O 1
ATOM 543 N N . VAL A 1 71 ? -16.877 -0.210 9.761 1.00 75.38 71 VAL A N 1
ATOM 544 C CA . VAL A 1 71 ? -16.501 0.162 8.391 1.00 75.38 71 VAL A CA 1
ATOM 545 C C . VAL A 1 71 ? -17.660 -0.178 7.454 1.00 75.38 71 VAL A C 1
ATOM 547 O O . VAL A 1 71 ? -18.138 -1.309 7.467 1.00 75.38 71 VAL A O 1
ATOM 550 N N . LYS A 1 72 ? -18.119 0.776 6.634 1.00 79.38 72 LYS A N 1
ATOM 551 C CA . LYS A 1 72 ? -19.141 0.497 5.609 1.00 79.38 72 LYS A CA 1
ATOM 552 C C . LYS A 1 72 ? -18.597 -0.501 4.586 1.00 79.38 72 LYS A C 1
ATOM 554 O O . LYS A 1 72 ? -17.404 -0.483 4.290 1.00 79.38 72 LYS A O 1
ATOM 559 N N . ASP A 1 73 ? -19.465 -1.303 3.974 1.00 74.38 73 ASP A N 1
ATOM 560 C CA . ASP A 1 73 ? -19.049 -2.301 2.975 1.00 74.38 73 ASP A CA 1
ATOM 561 C C . ASP A 1 73 ? -18.270 -1.688 1.805 1.00 74.38 73 ASP A C 1
ATOM 563 O O . ASP A 1 73 ? -17.283 -2.263 1.343 1.00 74.38 73 ASP A O 1
ATOM 567 N N . SER A 1 74 ? -18.665 -0.484 1.369 1.00 74.31 74 SER A N 1
ATOM 568 C CA . SER A 1 74 ? -17.923 0.289 0.371 1.00 74.31 74 SER A CA 1
ATOM 569 C C . SER A 1 74 ? -16.478 0.498 0.808 1.00 74.31 74 SER A C 1
ATOM 571 O O . SER A 1 74 ? -15.556 0.150 0.083 1.00 74.31 74 SER A O 1
ATOM 573 N N . ASP A 1 75 ? -16.282 0.997 2.020 1.00 75.88 75 ASP A N 1
ATOM 574 C CA . ASP A 1 75 ? -14.991 1.420 2.554 1.00 75.88 75 ASP A CA 1
ATOM 575 C C . ASP A 1 75 ? -14.114 0.186 2.849 1.00 75.88 75 ASP A C 1
ATOM 577 O O . ASP A 1 75 ? -12.905 0.178 2.612 1.00 75.88 75 ASP A O 1
ATOM 581 N N . ALA A 1 76 ? -14.740 -0.911 3.285 1.00 76.94 76 ALA A N 1
ATOM 582 C CA . ALA A 1 76 ? -14.099 -2.196 3.527 1.00 76.94 76 ALA A CA 1
ATOM 583 C C . ALA A 1 76 ? -13.552 -2.837 2.243 1.00 76.94 76 ALA A C 1
ATOM 585 O O . ALA A 1 76 ? -12.495 -3.481 2.296 1.00 76.94 76 ALA A O 1
ATOM 586 N N . GLU A 1 77 ? -14.259 -2.673 1.122 1.00 79.38 77 GLU A N 1
ATOM 587 C CA . GLU A 1 77 ? -13.814 -3.113 -0.200 1.00 79.38 77 GLU A CA 1
ATOM 588 C C . GLU A 1 77 ? -12.695 -2.211 -0.734 1.00 79.38 77 GLU A C 1
ATOM 590 O O . GLU A 1 77 ? -11.725 -2.712 -1.302 1.00 79.38 77 GLU A O 1
ATOM 595 N N . LEU A 1 78 ? -12.743 -0.901 -0.472 1.00 79.06 78 LEU A N 1
ATOM 596 C CA . LEU A 1 78 ? -11.654 0.008 -0.844 1.00 79.06 78 LEU A CA 1
ATOM 597 C C . LEU A 1 78 ? -10.351 -0.312 -0.100 1.00 79.06 78 LEU A C 1
ATOM 599 O O . LEU A 1 78 ? -9.294 -0.388 -0.725 1.00 79.06 78 LEU A O 1
ATOM 603 N N . LEU A 1 79 ? -10.418 -0.599 1.204 1.00 79.31 79 LEU A N 1
ATOM 604 C CA . LEU A 1 79 ? -9.254 -1.055 1.978 1.00 79.31 79 LEU A CA 1
ATOM 605 C C . LEU A 1 79 ? -8.675 -2.366 1.430 1.00 79.31 79 LEU A C 1
ATOM 607 O O . LEU A 1 79 ? -7.459 -2.546 1.383 1.00 79.31 79 LEU A O 1
ATOM 611 N N . LYS A 1 80 ? -9.538 -3.284 0.981 1.00 82.25 80 LYS A N 1
ATOM 612 C CA . LYS A 1 80 ? -9.115 -4.544 0.357 1.00 82.25 80 LYS A CA 1
ATOM 613 C C . LYS A 1 80 ? -8.432 -4.304 -0.991 1.00 82.25 80 LYS A C 1
ATOM 615 O O . LYS A 1 80 ? -7.406 -4.924 -1.267 1.00 82.25 80 LYS A O 1
ATOM 620 N N . GLN A 1 81 ? -8.961 -3.400 -1.815 1.00 82.69 81 GLN A N 1
ATOM 621 C CA . GLN A 1 81 ? -8.334 -3.007 -3.079 1.00 82.69 81 GLN A CA 1
ATOM 622 C C . GLN A 1 81 ? -6.961 -2.372 -2.845 1.00 82.69 81 GLN A C 1
ATOM 624 O O . GLN A 1 81 ? -5.993 -2.781 -3.484 1.00 82.69 81 GLN A O 1
ATOM 629 N N . ALA A 1 82 ? -6.851 -1.457 -1.881 1.00 81.81 82 ALA A N 1
ATOM 630 C CA . ALA A 1 82 ? -5.587 -0.824 -1.518 1.00 81.81 82 ALA A CA 1
ATOM 631 C C . ALA A 1 82 ? -4.554 -1.848 -1.006 1.00 81.81 82 ALA A C 1
ATOM 633 O O . ALA A 1 82 ? -3.408 -1.852 -1.456 1.00 81.81 82 ALA A O 1
ATOM 634 N N . LEU A 1 83 ? -4.971 -2.790 -0.150 1.00 83.31 83 LEU A N 1
ATOM 635 C CA . LEU A 1 83 ? -4.123 -3.893 0.313 1.00 83.31 83 LEU A CA 1
ATOM 636 C C . LEU A 1 83 ? -3.623 -4.764 -0.850 1.00 83.31 83 LEU A C 1
ATOM 638 O O . LEU A 1 83 ? -2.442 -5.107 -0.910 1.00 83.31 83 LEU A O 1
ATOM 642 N N . ASN A 1 84 ? -4.505 -5.112 -1.789 1.00 84.69 84 ASN A N 1
ATOM 643 C CA . ASN A 1 84 ? -4.139 -5.901 -2.963 1.00 84.69 84 ASN A CA 1
ATOM 644 C C . ASN A 1 84 ? -3.172 -5.143 -3.880 1.00 84.69 84 ASN A C 1
ATOM 646 O O . ASN A 1 84 ? -2.197 -5.732 -4.348 1.00 84.69 84 ASN A O 1
ATOM 650 N N . ALA A 1 85 ? -3.401 -3.847 -4.103 1.00 84.44 85 ALA A N 1
ATOM 651 C CA . ALA A 1 85 ? -2.515 -2.988 -4.882 1.00 84.44 85 ALA A CA 1
ATOM 652 C C . ALA A 1 85 ? -1.123 -2.899 -4.239 1.00 84.44 85 ALA A C 1
ATOM 654 O O . ALA A 1 85 ? -0.122 -3.139 -4.916 1.00 84.44 85 ALA A O 1
ATOM 655 N N . ARG A 1 86 ? -1.054 -2.665 -2.922 1.00 84.38 86 ARG A N 1
ATOM 656 C CA . ARG A 1 86 ? 0.195 -2.665 -2.147 1.00 84.38 86 ARG A CA 1
ATOM 657 C C . ARG A 1 86 ? 0.921 -3.998 -2.249 1.00 84.38 86 ARG A C 1
ATOM 659 O O . ARG A 1 86 ? 2.108 -4.028 -2.558 1.00 84.38 86 ARG A O 1
ATOM 666 N N . ASN A 1 87 ? 0.224 -5.110 -2.022 1.00 85.25 87 ASN A N 1
ATOM 667 C CA . ASN A 1 87 ? 0.825 -6.441 -2.109 1.00 85.25 87 ASN A CA 1
ATOM 668 C C . ASN A 1 87 ? 1.333 -6.737 -3.520 1.00 85.25 87 ASN A C 1
ATOM 670 O O . ASN A 1 87 ? 2.422 -7.287 -3.674 1.00 85.25 87 ASN A O 1
ATOM 674 N N . HIS A 1 88 ? 0.586 -6.337 -4.550 1.00 86.75 88 HIS A N 1
ATOM 675 C CA . HIS A 1 88 ? 1.057 -6.451 -5.920 1.00 86.75 88 HIS A CA 1
ATOM 676 C C . HIS A 1 88 ? 2.315 -5.611 -6.146 1.00 86.75 88 HIS A C 1
ATOM 678 O O . HIS A 1 88 ? 3.276 -6.145 -6.678 1.00 86.75 88 HIS A O 1
ATOM 684 N N . LEU A 1 89 ? 2.356 -4.347 -5.719 1.00 85.88 89 LEU A N 1
ATOM 685 C CA . LEU A 1 89 ? 3.518 -3.471 -5.903 1.00 85.88 89 LEU A CA 1
ATOM 686 C C . LEU A 1 89 ? 4.762 -3.988 -5.176 1.00 85.88 89 LEU A C 1
ATOM 688 O O . LEU A 1 89 ? 5.798 -4.181 -5.805 1.00 85.88 89 LEU A O 1
ATOM 692 N N . VAL A 1 90 ? 4.642 -4.257 -3.877 1.00 81.75 90 VAL A N 1
ATOM 693 C CA . VAL A 1 90 ? 5.774 -4.604 -3.005 1.00 81.75 90 VAL A CA 1
ATOM 694 C C . VAL A 1 90 ? 6.265 -6.027 -3.258 1.00 81.75 90 VAL A C 1
ATOM 696 O O . VAL A 1 90 ? 7.466 -6.271 -3.297 1.00 81.75 90 VAL A O 1
ATOM 699 N N . HIS A 1 91 ? 5.345 -6.976 -3.455 1.00 81.19 91 HIS A N 1
ATOM 700 C CA . HIS A 1 91 ? 5.695 -8.397 -3.512 1.00 81.19 91 HIS A CA 1
ATOM 701 C C . HIS A 1 91 ? 5.548 -9.023 -4.885 1.00 81.19 91 HIS A C 1
ATOM 703 O O . HIS A 1 91 ? 6.110 -10.090 -5.091 1.00 81.19 91 HIS A O 1
ATOM 709 N N . GLY A 1 92 ? 4.756 -8.456 -5.792 1.00 82.56 92 GLY A N 1
ATOM 710 C CA . GLY A 1 92 ? 4.367 -9.125 -7.036 1.00 82.56 92 GLY A CA 1
ATOM 711 C C . GLY A 1 92 ? 4.910 -8.481 -8.307 1.00 82.56 92 GLY A C 1
ATOM 712 O O . GLY A 1 92 ? 5.102 -9.181 -9.299 1.00 82.56 92 GLY A O 1
ATOM 713 N N . PHE A 1 93 ? 5.156 -7.169 -8.305 1.00 84.81 93 PHE A N 1
ATOM 714 C CA . PHE A 1 93 ? 5.237 -6.400 -9.540 1.00 84.81 93 PHE A CA 1
ATOM 715 C C . PHE A 1 93 ? 6.425 -6.825 -10.394 1.00 84.81 93 PHE A C 1
ATOM 717 O O . PHE A 1 93 ? 6.242 -7.028 -11.588 1.00 84.81 93 PHE A O 1
ATOM 724 N N . PHE A 1 94 ? 7.592 -7.038 -9.788 1.00 84.00 94 PHE A N 1
ATOM 725 C CA . PHE A 1 94 ? 8.803 -7.484 -10.482 1.00 84.00 94 PHE A CA 1
ATOM 726 C C . PHE A 1 94 ? 9.056 -8.994 -10.394 1.00 84.00 94 PHE A C 1
ATOM 728 O O . PHE A 1 94 ? 10.030 -9.469 -10.957 1.00 84.00 94 PHE A O 1
ATOM 735 N N . LYS A 1 95 ? 8.195 -9.784 -9.734 1.00 82.81 95 LYS A N 1
ATOM 736 C CA . LYS A 1 95 ? 8.426 -11.237 -9.582 1.00 82.81 95 LYS A CA 1
ATOM 737 C C . LYS A 1 95 ? 8.265 -12.045 -10.869 1.00 82.81 95 LYS A C 1
ATOM 739 O O . LYS A 1 95 ? 8.566 -13.232 -10.871 1.00 82.81 95 LYS A O 1
ATOM 744 N N . ARG A 1 96 ? 7.751 -11.444 -11.942 1.00 77.94 96 ARG A N 1
ATOM 745 C CA . ARG A 1 96 ? 7.627 -12.123 -13.231 1.00 77.94 96 ARG A CA 1
ATOM 746 C C . ARG A 1 96 ? 8.871 -11.872 -14.083 1.00 77.94 96 ARG A C 1
ATOM 748 O O . ARG A 1 96 ? 9.253 -10.719 -14.288 1.00 77.94 96 ARG A O 1
ATOM 755 N N . ASP A 1 97 ? 9.440 -12.942 -14.631 1.00 68.69 97 ASP A N 1
ATOM 756 C CA . ASP A 1 97 ? 10.653 -12.900 -15.461 1.00 68.69 97 ASP A CA 1
ATOM 757 C C . ASP A 1 97 ? 10.538 -11.954 -16.665 1.00 68.69 97 ASP A C 1
ATOM 759 O O . ASP A 1 97 ? 11.516 -11.319 -17.057 1.00 68.69 97 ASP A O 1
ATOM 763 N N . ASP A 1 98 ? 9.345 -11.827 -17.249 1.00 76.31 98 ASP A N 1
ATOM 764 C CA . ASP A 1 98 ? 9.080 -10.917 -18.367 1.00 76.31 98 ASP A CA 1
ATOM 765 C C . ASP A 1 98 ? 9.240 -9.443 -17.973 1.00 76.31 98 ASP A C 1
ATOM 767 O O . ASP A 1 98 ? 9.743 -8.643 -18.759 1.00 76.31 98 ASP A O 1
ATOM 771 N N . ARG A 1 99 ? 8.889 -9.082 -16.736 1.00 79.38 99 ARG A N 1
ATOM 772 C CA . ARG A 1 99 ? 9.013 -7.713 -16.220 1.00 79.38 99 ARG A CA 1
ATOM 773 C C . ARG A 1 99 ? 10.440 -7.364 -15.815 1.00 79.38 99 ARG A C 1
ATOM 775 O O . ARG A 1 99 ? 10.860 -6.232 -16.032 1.00 79.38 99 ARG A O 1
ATOM 782 N N . LEU A 1 100 ? 11.200 -8.327 -15.297 1.00 79.44 100 LEU A N 1
ATOM 783 C CA . LEU A 1 100 ? 12.636 -8.144 -15.064 1.00 79.44 100 LEU A CA 1
ATOM 784 C C . LEU A 1 100 ? 13.382 -7.942 -16.382 1.00 79.44 100 LEU A C 1
ATOM 786 O O . LEU A 1 100 ? 14.165 -7.008 -16.503 1.00 79.44 100 LEU A O 1
ATOM 790 N N . LYS A 1 101 ? 13.079 -8.752 -17.404 1.00 81.75 101 LYS A N 1
ATOM 791 C CA . LYS A 1 101 ? 13.644 -8.582 -18.752 1.00 81.75 101 LYS A CA 1
ATOM 792 C C . LYS A 1 101 ? 13.247 -7.241 -19.375 1.00 81.75 101 LYS A C 1
ATOM 794 O O . LYS A 1 101 ? 14.089 -6.571 -19.968 1.00 81.75 101 LYS A O 1
ATOM 799 N N . ALA A 1 102 ? 11.995 -6.817 -19.193 1.00 82.31 102 ALA A N 1
ATOM 800 C CA . ALA A 1 102 ? 11.508 -5.530 -19.684 1.00 82.31 102 ALA A CA 1
ATOM 801 C C . ALA A 1 102 ? 12.294 -4.335 -19.112 1.00 82.31 102 ALA A C 1
ATOM 803 O O . ALA A 1 102 ? 12.492 -3.354 -19.828 1.00 82.31 102 ALA A O 1
ATOM 804 N N . ALA A 1 103 ? 12.806 -4.426 -17.878 1.00 82.75 103 ALA A N 1
ATOM 805 C CA . ALA A 1 103 ? 13.576 -3.356 -17.238 1.00 82.75 103 ALA A CA 1
ATOM 806 C C . ALA A 1 103 ? 14.920 -3.042 -17.930 1.00 82.75 103 ALA A C 1
ATOM 808 O O . ALA A 1 103 ? 15.514 -2.005 -17.652 1.00 82.75 103 ALA A O 1
ATOM 809 N N . PHE A 1 104 ? 15.380 -3.896 -18.853 1.00 83.56 104 PHE A N 1
ATOM 810 C CA . PHE A 1 104 ? 16.613 -3.696 -19.626 1.00 83.56 104 PHE A CA 1
ATOM 811 C C . PHE A 1 104 ? 16.383 -3.087 -21.017 1.00 83.56 104 PHE A C 1
ATOM 813 O O . PHE A 1 104 ? 17.330 -2.914 -21.779 1.00 83.56 104 PHE A O 1
ATOM 820 N N . THR A 1 105 ? 15.137 -2.761 -21.374 1.00 88.06 105 THR A N 1
ATOM 821 C CA . THR A 1 105 ? 14.788 -2.193 -22.687 1.00 88.06 105 THR A CA 1
ATOM 822 C C . THR A 1 105 ? 14.009 -0.896 -22.519 1.00 88.06 105 THR A C 1
ATOM 824 O O . THR A 1 105 ? 13.244 -0.754 -21.569 1.00 88.06 105 THR A O 1
ATOM 827 N N . PHE A 1 106 ? 14.160 0.049 -23.448 1.00 85.00 106 PHE A N 1
ATOM 828 C CA . PHE A 1 106 ? 13.450 1.331 -23.382 1.00 85.00 106 PHE A CA 1
ATOM 829 C C . PHE A 1 106 ? 11.916 1.160 -23.412 1.00 85.00 106 PHE A C 1
ATOM 831 O O . PHE A 1 106 ? 11.204 1.686 -22.550 1.00 85.00 106 PHE A O 1
ATOM 838 N N . ASP A 1 107 ? 11.404 0.354 -24.347 1.00 87.19 107 ASP A N 1
ATOM 839 C CA . ASP A 1 107 ? 9.965 0.078 -24.469 1.00 87.19 107 ASP A CA 1
ATOM 840 C C . ASP A 1 107 ? 9.427 -0.701 -23.261 1.00 87.19 107 ASP A C 1
ATOM 842 O O . ASP A 1 107 ? 8.324 -0.443 -22.762 1.00 87.19 107 ASP A O 1
ATOM 846 N N . GLY A 1 108 ? 10.231 -1.630 -22.739 1.00 88.12 108 GLY A N 1
ATOM 847 C CA . GLY A 1 108 ? 9.903 -2.374 -21.533 1.00 88.12 108 GLY A CA 1
ATOM 848 C C . GLY A 1 108 ? 9.834 -1.476 -20.298 1.00 88.12 108 GLY A C 1
ATOM 849 O O . GLY A 1 108 ? 8.855 -1.550 -19.560 1.00 88.12 108 GLY A O 1
ATOM 850 N N . ILE A 1 109 ? 10.786 -0.558 -20.111 1.00 89.00 109 ILE A N 1
ATOM 851 C CA . ILE A 1 109 ? 10.756 0.440 -19.029 1.00 89.00 109 ILE A CA 1
ATOM 852 C C . ILE A 1 109 ? 9.494 1.303 -19.119 1.00 89.00 109 ILE A C 1
ATOM 854 O O . ILE A 1 109 ? 8.795 1.481 -18.119 1.00 89.00 109 ILE A O 1
ATOM 858 N N . THR A 1 110 ? 9.150 1.782 -20.315 1.00 90.12 110 THR A N 1
ATOM 859 C CA . THR A 1 110 ? 7.924 2.565 -20.534 1.00 90.12 110 THR A CA 1
ATOM 860 C C . THR A 1 110 ? 6.675 1.762 -20.155 1.00 90.12 110 THR A C 1
ATOM 862 O O . THR A 1 110 ? 5.774 2.270 -19.480 1.00 90.12 110 THR A O 1
ATOM 865 N N . THR A 1 111 ? 6.638 0.478 -20.516 1.00 90.25 111 THR A N 1
ATOM 866 C CA . THR A 1 111 ? 5.552 -0.444 -20.151 1.00 90.25 111 THR A CA 1
ATOM 867 C C . THR A 1 111 ? 5.453 -0.637 -18.636 1.00 90.25 111 THR A C 1
ATOM 869 O O . THR A 1 111 ? 4.353 -0.603 -18.081 1.00 90.25 111 THR A O 1
ATOM 872 N N . LEU A 1 112 ? 6.586 -0.788 -17.946 1.00 91.25 112 LEU A N 1
ATOM 873 C CA . LEU A 1 112 ? 6.635 -0.941 -16.491 1.00 91.25 112 LEU A CA 1
ATOM 874 C C . LEU A 1 112 ? 6.159 0.325 -15.771 1.00 91.25 112 LEU A C 1
ATOM 876 O O . LEU A 1 112 ? 5.316 0.228 -14.879 1.00 91.25 112 LEU A O 1
ATOM 880 N N . ILE A 1 113 ? 6.616 1.507 -16.197 1.00 90.94 113 ILE A N 1
ATOM 881 C CA . ILE A 1 113 ? 6.167 2.798 -15.654 1.00 90.94 113 ILE A CA 1
ATOM 882 C C . ILE A 1 113 ? 4.648 2.939 -15.794 1.00 90.94 113 ILE A C 1
ATOM 884 O O . ILE A 1 113 ? 3.958 3.271 -14.828 1.00 90.94 113 ILE A O 1
ATOM 888 N N . ASN A 1 114 ? 4.102 2.645 -16.975 1.00 89.62 114 ASN A N 1
ATOM 889 C CA . ASN A 1 114 ? 2.657 2.695 -17.199 1.00 89.62 114 ASN A CA 1
ATOM 890 C C . ASN A 1 114 ? 1.909 1.663 -16.343 1.00 89.62 114 ASN A C 1
ATOM 892 O O . ASN A 1 114 ? 0.850 1.973 -15.797 1.00 89.62 114 ASN A O 1
ATOM 896 N N . GLY A 1 115 ? 2.476 0.469 -16.158 1.00 88.38 115 GLY A N 1
ATOM 897 C CA . GLY A 1 115 ? 1.957 -0.542 -15.240 1.00 88.38 115 GLY A CA 1
ATOM 898 C C . GLY A 1 115 ? 1.854 -0.033 -13.801 1.00 88.38 115 GLY A C 1
ATOM 899 O O . GLY A 1 115 ? 0.792 -0.148 -13.193 1.00 88.38 115 GLY A O 1
ATOM 900 N N . ILE A 1 116 ? 2.916 0.586 -13.277 1.00 89.06 116 ILE A N 1
ATOM 901 C CA . ILE A 1 116 ? 2.935 1.177 -11.929 1.00 89.06 116 ILE A CA 1
ATOM 902 C C . ILE A 1 116 ? 1.895 2.296 -11.822 1.00 89.06 116 ILE A C 1
ATOM 904 O O . ILE A 1 116 ? 1.075 2.293 -10.903 1.00 89.06 116 ILE A O 1
ATOM 908 N N . LYS A 1 117 ? 1.857 3.212 -12.798 1.00 87.56 117 LYS A N 1
ATOM 909 C CA . LYS A 1 117 ? 0.864 4.297 -12.849 1.00 87.56 117 LYS A CA 1
ATOM 910 C C . LYS A 1 117 ? -0.561 3.771 -12.847 1.00 87.56 117 LYS A C 1
ATOM 912 O O . LYS A 1 117 ? -1.405 4.343 -12.169 1.00 87.56 117 LYS A O 1
ATOM 917 N N . ASN A 1 118 ? -0.834 2.688 -13.566 1.00 85.44 118 ASN A N 1
ATOM 918 C CA . ASN A 1 118 ? -2.161 2.084 -13.598 1.00 85.44 118 ASN A CA 1
ATOM 919 C C . ASN A 1 118 ? -2.552 1.489 -12.246 1.00 85.44 118 ASN A C 1
ATOM 921 O O . ASN A 1 118 ? -3.701 1.646 -11.848 1.00 85.44 118 ASN A O 1
ATOM 925 N N . VAL A 1 119 ? -1.617 0.868 -11.519 1.00 83.81 119 VAL A N 1
ATOM 926 C CA . VAL A 1 119 ? -1.879 0.380 -10.156 1.00 83.81 119 VAL A CA 1
ATOM 927 C C . VAL A 1 119 ? -2.162 1.547 -9.205 1.00 83.81 119 VAL A C 1
ATOM 929 O O . VAL A 1 119 ? -3.141 1.503 -8.466 1.00 83.81 119 VAL A O 1
ATOM 932 N N . ARG A 1 120 ? -1.373 2.628 -9.271 1.00 81.94 120 ARG A N 1
ATOM 933 C CA . ARG A 1 120 ? -1.603 3.847 -8.469 1.00 81.94 120 ARG A CA 1
ATOM 934 C C . ARG A 1 120 ? -2.939 4.525 -8.801 1.00 81.94 120 ARG A C 1
ATOM 936 O O . ARG A 1 120 ? -3.631 4.998 -7.909 1.00 81.94 120 ARG A O 1
ATOM 943 N N . LYS A 1 121 ? -3.326 4.529 -10.081 1.00 73.31 121 LYS A N 1
ATOM 944 C CA . LYS A 1 121 ? -4.580 5.105 -10.597 1.00 73.31 121 LYS A CA 1
ATOM 945 C C . LYS A 1 121 ? -5.788 4.175 -10.498 1.00 73.31 121 LYS A C 1
ATOM 947 O O . LYS A 1 121 ? -6.841 4.551 -11.017 1.00 73.31 121 LYS A O 1
ATOM 952 N N . GLN A 1 122 ? -5.682 2.979 -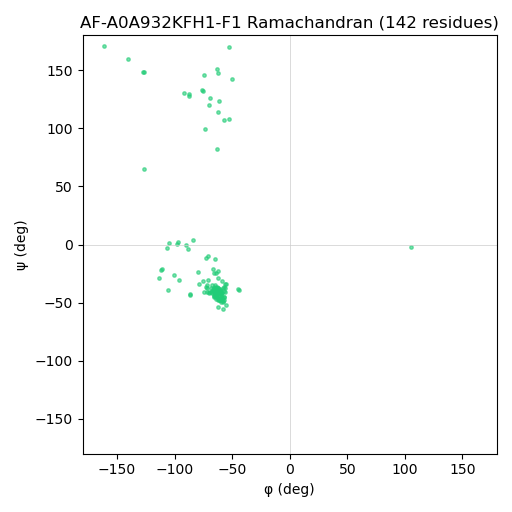9.906 1.00 65.50 122 GLN A N 1
ATOM 953 C CA . GLN A 1 122 ? -6.864 2.139 -9.701 1.00 65.50 122 GLN A CA 1
ATOM 954 C C . GLN A 1 122 ? -7.886 2.939 -8.888 1.00 65.50 122 GLN A C 1
ATOM 956 O O . GLN A 1 122 ? -7.687 3.237 -7.710 1.00 65.50 122 GLN A O 1
ATOM 961 N N . LYS A 1 123 ? -8.943 3.364 -9.587 1.00 50.38 123 LYS A N 1
ATOM 962 C CA . LYS A 1 123 ? -9.987 4.227 -9.056 1.00 50.38 123 LYS A CA 1
ATOM 963 C C . LYS A 1 123 ? -10.800 3.438 -8.052 1.00 50.38 123 LYS A C 1
ATOM 965 O O . LYS A 1 123 ? -11.453 2.456 -8.398 1.00 50.38 123 LYS A O 1
ATOM 970 N N . THR A 1 124 ? -10.809 3.925 -6.828 1.00 49.16 124 THR A N 1
ATOM 971 C CA . THR A 1 124 ? -11.790 3.558 -5.820 1.00 49.16 124 THR A CA 1
ATOM 972 C C . THR A 1 124 ? -13.094 4.284 -6.155 1.00 49.16 124 THR A C 1
ATOM 974 O O . THR A 1 124 ? -13.084 5.457 -6.528 1.00 49.16 124 THR A O 1
ATOM 977 N N . LYS A 1 125 ? -14.229 3.578 -6.132 1.00 40.47 125 LYS A N 1
ATOM 978 C CA . LYS A 1 125 ? -15.540 4.115 -6.542 1.00 40.47 125 LYS A CA 1
ATOM 979 C C . LYS A 1 125 ? -15.823 5.431 -5.785 1.00 40.47 125 LYS A C 1
ATOM 981 O O . LYS A 1 125 ? -16.079 5.391 -4.589 1.00 40.47 125 LYS A O 1
ATOM 986 N N . GLY A 1 126 ? -15.760 6.576 -6.475 1.00 46.38 126 GLY A N 1
ATOM 987 C CA . GLY A 1 126 ? -16.028 7.907 -5.901 1.00 46.38 126 GLY A CA 1
ATOM 988 C C . GLY A 1 126 ? -14.815 8.812 -5.628 1.00 46.38 126 GLY A C 1
ATOM 989 O O . GLY A 1 126 ? -15.026 9.957 -5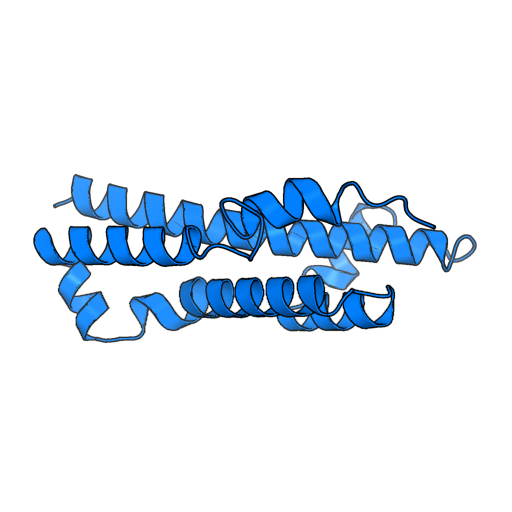.246 1.00 46.38 126 GLY A O 1
ATOM 990 N N . SER A 1 127 ? -13.573 8.374 -5.865 1.00 47.38 127 SER A N 1
ATOM 991 C CA . SER A 1 127 ? -12.375 9.224 -5.737 1.00 47.38 127 SER A CA 1
ATOM 992 C C . SER A 1 127 ? -11.354 8.967 -6.851 1.00 47.38 127 SER A C 1
ATOM 994 O O . SER A 1 127 ? -11.372 7.937 -7.530 1.00 47.38 127 SER A O 1
ATOM 996 N N . SER A 1 128 ? -10.463 9.937 -7.068 1.00 46.28 128 SER A N 1
ATOM 997 C CA . SER A 1 128 ? -9.475 9.912 -8.153 1.00 46.28 128 SER A CA 1
ATOM 998 C C . SER A 1 128 ? -8.421 8.796 -7.996 1.00 46.28 128 SER A C 1
ATOM 1000 O O . SER A 1 128 ? -7.915 8.309 -9.009 1.00 46.28 128 SER A O 1
ATOM 1002 N N . SER A 1 129 ? -8.171 8.325 -6.766 1.00 54.25 129 SER A N 1
ATOM 1003 C CA . SER A 1 129 ? -7.358 7.152 -6.401 1.00 54.25 129 SER A CA 1
ATOM 1004 C C . SER A 1 129 ? -7.681 6.680 -4.966 1.00 54.25 129 SER A C 1
ATOM 1006 O O . SER A 1 129 ? -8.370 7.385 -4.217 1.00 54.25 129 SER A O 1
ATOM 1008 N N . TRP A 1 130 ? -7.167 5.512 -4.556 1.00 56.19 130 TRP A N 1
ATOM 1009 C CA . TRP A 1 130 ? -7.243 5.045 -3.159 1.00 56.19 130 TRP A CA 1
ATOM 1010 C C . TRP A 1 130 ? -6.502 5.977 -2.184 1.00 56.19 130 TRP A C 1
ATOM 1012 O O . TRP A 1 130 ? -6.916 6.108 -1.033 1.00 56.19 130 TRP A O 1
ATOM 1022 N N . TYR A 1 131 ? -5.455 6.666 -2.649 1.00 50.94 131 TYR A N 1
ATOM 1023 C CA . TYR A 1 131 ? -4.731 7.681 -1.882 1.00 50.94 131 TYR A CA 1
ATOM 1024 C C . TYR A 1 131 ? -5.624 8.897 -1.592 1.00 50.94 131 TYR A C 1
ATOM 1026 O O . TYR A 1 131 ? -5.722 9.357 -0.455 1.00 50.94 131 TYR A O 1
ATOM 1034 N N . ASP A 1 132 ? -6.370 9.356 -2.601 1.00 57.78 132 ASP A N 1
ATOM 1035 C CA . ASP A 1 132 ? -7.336 10.448 -2.438 1.00 57.78 132 ASP A CA 1
ATOM 1036 C C . ASP A 1 132 ? -8.489 10.030 -1.517 1.00 57.78 132 ASP A C 1
ATOM 1038 O O . ASP A 1 132 ? -8.935 10.797 -0.669 1.00 57.78 132 ASP A O 1
ATOM 1042 N N . TYR A 1 133 ? -8.954 8.785 -1.626 1.00 55.94 133 TYR A N 1
ATOM 1043 C CA . TYR A 1 133 ? -10.013 8.277 -0.756 1.00 55.94 133 TYR A CA 1
ATOM 1044 C C . TYR A 1 133 ? -9.623 8.316 0.730 1.00 55.94 133 TYR A C 1
ATOM 1046 O O . TYR A 1 133 ? -10.404 8.784 1.560 1.00 55.94 133 TYR A O 1
ATOM 1054 N N . MET A 1 134 ? -8.412 7.859 1.060 1.00 56.28 134 MET A N 1
ATOM 1055 C CA . MET A 1 134 ? -7.876 7.860 2.425 1.00 56.28 134 MET A CA 1
ATOM 1056 C C . MET A 1 134 ? -7.805 9.275 3.007 1.00 56.28 134 MET A C 1
ATOM 1058 O O . MET A 1 134 ? -8.306 9.512 4.108 1.00 56.28 134 MET A O 1
ATOM 1062 N N . ASN A 1 135 ? -7.234 10.211 2.242 1.00 55.47 135 ASN A N 1
ATOM 1063 C CA . ASN A 1 135 ? -7.025 11.588 2.683 1.00 55.47 135 ASN A CA 1
ATOM 1064 C C . ASN A 1 135 ? -8.336 12.364 2.873 1.00 55.47 135 ASN A C 1
ATOM 1066 O O . ASN A 1 135 ? -8.431 13.180 3.786 1.00 55.47 135 ASN A O 1
ATOM 1070 N N . TYR A 1 136 ? -9.354 12.102 2.047 1.00 53.72 136 TYR A N 1
ATOM 1071 C CA . TYR A 1 136 ? -10.615 12.847 2.094 1.00 53.72 136 TYR A CA 1
ATOM 1072 C C . TYR A 1 136 ? -11.727 12.170 2.907 1.00 53.72 136 TYR A C 1
ATOM 1074 O O . TYR A 1 136 ? -12.562 12.871 3.470 1.00 53.72 136 TYR A O 1
ATOM 1082 N N . THR A 1 137 ? -11.770 10.834 2.984 1.00 53.09 137 THR A N 1
ATOM 1083 C CA . THR A 1 137 ? -12.942 10.114 3.528 1.00 53.09 137 THR A CA 1
ATOM 1084 C C . THR A 1 137 ? -12.712 9.534 4.914 1.00 53.09 137 THR A C 1
ATOM 1086 O O . THR A 1 137 ? -13.623 9.572 5.734 1.00 53.09 137 THR A O 1
ATOM 1089 N N . ILE A 1 138 ? -11.523 8.992 5.192 1.00 50.22 138 ILE A N 1
ATOM 1090 C CA . ILE A 1 138 ? -11.246 8.329 6.477 1.00 50.22 138 ILE A CA 1
ATOM 1091 C C . ILE A 1 138 ? -10.777 9.347 7.520 1.00 50.22 138 ILE A C 1
ATOM 1093 O O . ILE A 1 138 ? -11.268 9.332 8.644 1.00 50.22 138 ILE A O 1
ATOM 1097 N N . LEU A 1 139 ? -9.904 10.284 7.138 1.00 46.44 139 LEU A N 1
ATOM 1098 C CA . LEU A 1 139 ? -9.372 11.303 8.053 1.00 46.44 139 LEU A CA 1
ATOM 1099 C C . LEU A 1 139 ? -10.381 12.402 8.437 1.00 46.44 139 LEU A C 1
ATOM 1101 O O . LEU A 1 139 ? -10.113 13.170 9.355 1.00 46.44 139 LEU A O 1
ATOM 1105 N N . GLN A 1 140 ? -11.531 12.488 7.758 1.00 47.66 140 GLN A N 1
ATOM 1106 C CA . GLN A 1 140 ? -12.574 13.483 8.048 1.00 47.66 140 GLN A CA 1
ATOM 1107 C C . GLN A 1 140 ? -13.801 12.920 8.776 1.00 47.66 140 GLN A C 1
ATOM 1109 O O . GLN A 1 140 ? -14.741 13.673 9.041 1.00 47.66 140 GLN A O 1
ATOM 1114 N N . GLN A 1 141 ? -13.838 11.625 9.117 1.00 40.78 141 GLN A N 1
ATOM 1115 C CA . GLN A 1 141 ? -14.963 11.126 9.909 1.00 40.78 141 GLN A CA 1
ATOM 1116 C C . GLN A 1 141 ? -14.816 11.562 11.370 1.00 40.78 141 GLN A C 1
ATOM 1118 O O . GLN A 1 141 ? -13.740 11.398 11.948 1.00 40.78 141 GLN A O 1
ATOM 1123 N N . PRO A 1 142 ? -15.881 12.103 11.990 1.00 33.50 142 PRO A N 1
ATOM 1124 C CA . PRO A 1 142 ? -15.851 12.417 13.406 1.00 33.50 142 PRO A CA 1
ATOM 1125 C C . PRO A 1 142 ? -15.632 11.125 14.196 1.00 33.50 142 PRO A C 1
ATOM 1127 O O . PRO A 1 142 ? -16.391 10.162 14.060 1.00 33.50 142 PRO A O 1
ATOM 1130 N N . ILE A 1 143 ? -14.580 11.122 15.014 1.00 41.78 143 ILE A N 1
ATOM 1131 C CA . ILE A 1 143 ? -14.343 10.094 16.026 1.00 41.78 143 ILE A CA 1
ATOM 1132 C C . ILE A 1 143 ? -15.523 10.192 17.001 1.00 41.78 143 ILE A C 1
ATOM 1134 O O . ILE A 1 143 ? -15.716 11.241 17.617 1.00 41.78 143 ILE A O 1
ATOM 1138 N N . ARG A 1 144 ? -16.359 9.150 17.050 1.00 37.41 144 ARG A N 1
ATOM 1139 C CA . ARG A 1 144 ? -17.446 9.037 18.032 1.00 37.41 144 ARG A CA 1
ATOM 1140 C C . ARG A 1 144 ? 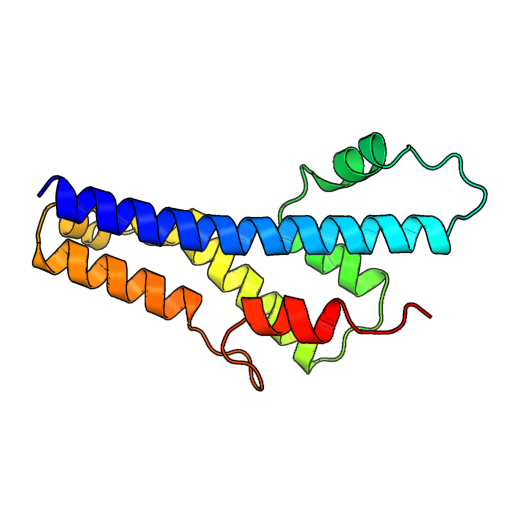-16.899 8.667 19.399 1.00 37.41 144 ARG A C 1
ATOM 1142 O O . ARG A 1 144 ? -15.972 7.828 19.434 1.00 37.41 144 ARG A O 1
#

Mean predicted aligned error: 9.49 Å

Foldseek 3Di:
DVVLLVLLVVLLVVLLVLLVVLQVLLLVVLLVLCCVVCVPPPRPPVVVSCVVRVPPQLVVSLVSSVVRDPDPPLRNVLSVLSSVLNCCSPPNLCPDPQLVVLSVDNVSSVVSSVVSVVSQQPDRVPDRGSSRCSVPPVVPDDDD

Sequence (144 aa):
MDKDIQMLNAEFGAAVYDAQVLELSIELILSLLDKTIRPNESVPGIEGFFSVYADKPLGQLVGLLKQRISVKDSDAELLKQALNARNHLVHGFFKRDDRLKAAFTFDGITTLINGIKNVRKQKTKGSSSWYDYMNYTILQQPIR

Solvent-accessible surface area (backbone atoms only — not comparable to full-atom values): 8264 Å² total; per-residue (Å²): 106,73,68,54,51,51,51,40,50,52,54,50,49,51,53,52,47,56,44,49,53,53,43,55,50,50,46,50,50,53,47,54,49,48,48,70,76,43,74,82,55,91,68,58,56,78,76,54,41,49,64,77,43,69,85,53,56,59,70,56,51,52,52,55,45,57,76,75,44,93,66,52,72,70,58,52,50,46,52,49,51,50,49,51,46,41,46,36,60,78,70,44,60,63,73,42,72,70,49,53,58,22,63,77,36,74,70,32,34,54,50,49,44,51,51,52,51,49,59,60,48,47,60,35,96,92,37,81,14,50,70,51,38,46,67,64,56,63,74,63,55,80,85,126